Protein AF-A0A4Q2YPB4-F1 (afdb_monomer_lite)

Secondary structure (DSSP, 8-state):
-------SSTTSPPPP-TT-EEEETTTTEEEEEEEEE-SHHHHHHTT-SS-EEEEESB-TTT-STTT-TT-BTBTTSTTEEEEEGGGTTTTT-EEPPHHHHHHHHHHHHHHHHHS-GGGTTS-EEEEEEE-TTSS-EEEEEEEE-TTS-EEEEEEEEE---TT--

Sequence (165 aa):
MKYPVKYSRNPDPREIREGDLVWWNEGTCAGFVLEVMEDRESYEAWGLDEPSVALTNLHPLEANELKHPQRIGSVTTGATVVYPERSLEDDAVEPLSADERLELETAMATGRNRVAAENRDLPICVSMARNNTGNGWDWILHFVNADCVTLDSAVVPAKGPDVLD

Radius of gyration: 16.16 Å; chains: 1; bounding box: 47×26×46 Å

Foldseek 3Di:
DDDDQDDDDPPDGDGADFQFWKAWQLNFWIWHWHDFAQDPVRQVVVVHDATKTKTFLWHSVAQDPPHDPQNQVDPPAPGIDIGHRVCCHVGSIDGDDPVRVVQVVVLLVVWLVVDDVVQSPAIWGWTKDQDPVDRWIWIKIFRADPNRHGPDIDIHTDRGDPSND

pLDDT: mean 75.77, std 17.83, range [31.34, 96.06]

Structure (mmCIF, N/CA/C/O backbone):
data_AF-A0A4Q2YPB4-F1
#
_entry.id   AF-A0A4Q2YPB4-F1
#
loop_
_atom_site.group_PDB
_atom_site.id
_atom_site.type_symbol
_atom_site.label_atom_id
_atom_site.label_alt_id
_atom_site.label_comp_id
_atom_site.label_asym_id
_atom_site.label_entity_id
_atom_site.label_seq_id
_atom_site.pdbx_PDB_ins_code
_atom_site.Cartn_x
_atom_site.Cartn_y
_atom_site.Cartn_z
_atom_site.occupancy
_atom_site.B_iso_or_equiv
_atom_site.auth_seq_id
_atom_site.auth_comp_id
_atom_site.auth_asym_id
_atom_site.auth_atom_id
_atom_site.pdbx_PDB_model_num
ATOM 1 N N . MET A 1 1 ? -20.416 6.910 22.973 1.00 31.95 1 MET A N 1
ATOM 2 C CA . MET A 1 1 ? -18.996 6.825 23.371 1.00 31.95 1 MET A CA 1
ATOM 3 C C . MET A 1 1 ? -18.219 7.340 22.168 1.00 31.95 1 MET A C 1
ATOM 5 O O . MET A 1 1 ? -18.559 6.910 21.079 1.00 31.95 1 MET A O 1
ATOM 9 N N . LYS A 1 2 ? -17.342 8.344 22.304 1.00 31.34 2 LYS A N 1
ATOM 10 C CA . LYS A 1 2 ? -16.487 8.784 21.186 1.00 31.34 2 LYS A CA 1
ATOM 11 C C . LYS A 1 2 ? -15.262 7.875 21.197 1.00 31.34 2 LYS A C 1
ATOM 13 O O . LYS A 1 2 ? -14.584 7.840 22.223 1.00 31.34 2 LYS A O 1
ATOM 18 N N . TYR A 1 3 ? -15.083 7.088 20.144 1.00 35.78 3 TYR A N 1
ATOM 19 C CA . TYR A 1 3 ? -13.979 6.142 20.024 1.00 35.78 3 TYR A CA 1
ATOM 20 C C . TYR A 1 3 ? -12.655 6.896 19.810 1.00 35.78 3 TYR A C 1
ATOM 22 O O . TYR A 1 3 ? -12.685 8.060 19.395 1.00 35.78 3 TYR A O 1
ATOM 30 N N . PRO A 1 4 ? -11.510 6.338 20.240 1.00 43.69 4 PRO A N 1
ATOM 31 C CA . PRO A 1 4 ? -10.271 7.090 20.306 1.00 43.69 4 PRO A CA 1
ATOM 32 C C . PRO A 1 4 ? -9.562 7.081 18.953 1.00 43.69 4 PRO A C 1
ATOM 34 O O . PRO A 1 4 ? -9.399 6.045 18.331 1.00 43.69 4 PRO A O 1
ATOM 37 N N . VAL A 1 5 ? -9.055 8.250 18.583 1.00 50.00 5 VAL A N 1
ATOM 38 C CA . VAL A 1 5 ? -7.960 8.459 17.632 1.00 50.00 5 VAL A CA 1
ATOM 39 C C . VAL A 1 5 ? -6.787 7.534 18.013 1.00 50.00 5 VAL A C 1
ATOM 41 O O . VAL A 1 5 ? -6.217 7.746 19.085 1.00 50.00 5 VAL A O 1
ATOM 44 N N . LYS A 1 6 ? -6.423 6.515 17.214 1.00 52.97 6 LYS A N 1
ATOM 45 C CA . LYS A 1 6 ? -5.289 5.605 17.522 1.00 52.97 6 LYS A CA 1
ATOM 46 C C . LYS A 1 6 ? -4.382 5.407 16.296 1.00 52.97 6 LYS A C 1
ATOM 48 O O . LYS A 1 6 ? -4.858 4.936 15.273 1.00 52.97 6 LYS A O 1
ATOM 53 N N . TYR A 1 7 ? -3.199 6.033 16.243 1.00 56.44 7 TYR A N 1
ATOM 54 C CA . TYR A 1 7 ? -1.889 5.803 16.906 1.00 56.44 7 TYR A CA 1
ATOM 55 C C . TYR A 1 7 ? -0.881 5.164 15.929 1.00 56.44 7 TYR A C 1
ATOM 57 O O . TYR A 1 7 ? -0.740 3.950 15.887 1.00 56.44 7 TYR A O 1
ATOM 65 N N . SER A 1 8 ? -0.107 5.997 15.224 1.00 45.84 8 SER A N 1
ATOM 66 C CA . SER A 1 8 ? 1.319 5.716 14.982 1.00 45.84 8 SER A CA 1
ATOM 67 C C . SER A 1 8 ? 2.132 6.192 16.201 1.00 45.84 8 SER A C 1
ATOM 69 O O . SER A 1 8 ? 1.652 7.029 16.971 1.00 45.84 8 SER A O 1
ATOM 71 N N . ARG A 1 9 ? 3.332 5.644 16.418 1.00 50.16 9 ARG A N 1
ATOM 72 C CA . ARG A 1 9 ? 4.143 5.770 17.650 1.00 50.16 9 ARG A CA 1
ATOM 73 C C . ARG A 1 9 ? 4.180 7.170 18.310 1.00 50.16 9 ARG A C 1
ATOM 75 O O . ARG A 1 9 ? 4.317 8.209 17.670 1.00 50.16 9 ARG A O 1
ATOM 82 N N . ASN A 1 10 ? 4.166 7.151 19.646 1.00 43.47 10 ASN A N 1
ATOM 83 C CA . ASN A 1 10 ? 4.525 8.250 20.556 1.00 43.47 10 ASN A CA 1
ATOM 84 C C . ASN A 1 10 ? 5.927 8.792 20.163 1.00 43.47 10 ASN A C 1
ATOM 86 O O . ASN A 1 10 ? 6.847 7.976 20.073 1.00 43.47 10 ASN A O 1
ATOM 90 N N . PRO A 1 11 ? 6.146 10.104 19.929 1.00 50.41 11 PRO A N 1
ATOM 91 C CA . PRO A 1 11 ? 5.421 11.238 20.509 1.00 50.41 11 PRO A CA 1
ATOM 92 C C . PRO A 1 11 ? 4.344 11.906 19.639 1.00 50.41 11 PRO A C 1
ATOM 94 O O . PRO A 1 11 ? 3.601 12.726 20.174 1.00 50.41 11 PRO A O 1
ATOM 97 N N . ASP A 1 12 ? 4.231 11.567 18.353 1.00 59.25 12 ASP A N 1
ATOM 98 C CA . ASP A 1 12 ? 3.351 12.273 17.410 1.00 59.25 12 ASP A CA 1
ATOM 99 C C . ASP A 1 12 ? 2.243 11.345 16.891 1.00 59.25 12 ASP A C 1
ATOM 101 O O . ASP A 1 12 ? 2.351 10.799 15.789 1.00 59.25 12 ASP A O 1
ATOM 105 N N . PRO A 1 13 ? 1.162 11.147 17.670 1.00 60.25 13 PRO A N 1
ATOM 106 C CA . PRO A 1 13 ? 0.075 10.267 17.273 1.00 60.25 13 PRO A CA 1
ATOM 107 C C . PRO A 1 13 ? -0.578 10.770 15.982 1.00 60.25 13 PRO A C 1
ATOM 109 O O . PRO A 1 13 ? -1.149 11.864 15.947 1.00 60.25 13 PRO A O 1
ATOM 112 N N . ARG A 1 14 ? -0.520 9.951 14.927 1.00 66.56 14 ARG A N 1
ATOM 113 C CA . ARG A 1 14 ? -1.282 10.169 13.693 1.00 66.56 14 ARG A CA 1
ATOM 114 C C . ARG A 1 14 ? -2.549 9.322 13.703 1.00 66.56 14 ARG A C 1
ATOM 116 O O . ARG A 1 14 ? -2.535 8.154 14.089 1.00 66.56 14 ARG A O 1
ATOM 123 N N . GLU A 1 15 ? -3.648 9.956 13.318 1.00 77.06 15 GLU A N 1
ATOM 124 C CA . GLU A 1 15 ? -4.939 9.306 13.118 1.00 77.06 15 GLU A CA 1
ATOM 125 C C . GLU A 1 15 ? -4.913 8.557 11.788 1.00 77.06 15 GLU A C 1
ATOM 127 O O . GLU A 1 15 ? -4.562 9.156 10.775 1.00 77.06 15 GLU A O 1
ATOM 132 N N . I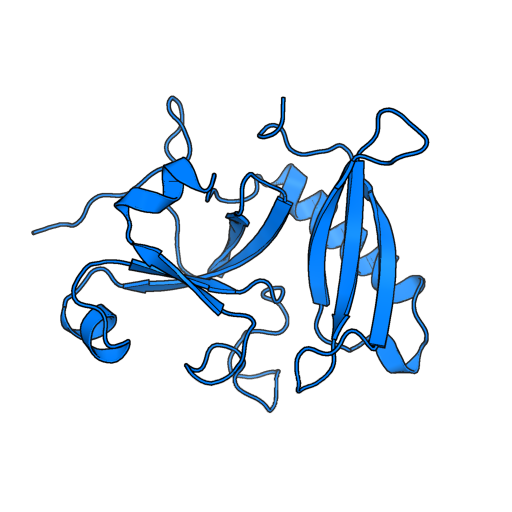LE A 1 16 ? -5.285 7.279 11.809 1.00 81.50 16 ILE A N 1
ATOM 133 C CA . ILE A 1 16 ? -5.502 6.481 10.603 1.00 81.50 16 ILE A CA 1
ATOM 134 C C . ILE A 1 16 ? -6.926 6.753 10.117 1.00 81.50 16 ILE A C 1
ATOM 136 O O . ILE A 1 16 ? -7.886 6.591 10.871 1.00 81.50 16 ILE A O 1
ATOM 140 N N . ARG A 1 17 ? -7.064 7.176 8.863 1.00 82.94 17 ARG A N 1
ATOM 141 C CA . ARG A 1 17 ? -8.343 7.486 8.219 1.00 82.94 17 ARG A CA 1
ATOM 142 C C . ARG A 1 17 ? -8.496 6.703 6.928 1.00 82.94 17 ARG A C 1
ATOM 144 O O . ARG A 1 17 ? -7.516 6.347 6.281 1.00 82.94 17 ARG A O 1
ATOM 151 N N . GLU A 1 18 ? -9.740 6.485 6.521 1.00 83.88 18 GLU A N 1
ATOM 152 C CA . GLU A 1 18 ? -10.046 5.917 5.208 1.00 83.88 18 GLU A CA 1
ATOM 153 C C . GLU A 1 18 ? -9.345 6.697 4.090 1.00 83.88 18 GLU A C 1
ATOM 155 O O . GLU A 1 18 ? -9.372 7.930 4.045 1.00 83.88 18 GLU A O 1
ATOM 160 N N . GLY A 1 19 ? -8.706 5.962 3.183 1.00 77.12 19 GLY A N 1
ATOM 161 C CA . GLY A 1 19 ? -7.916 6.511 2.086 1.00 77.12 19 GLY A CA 1
ATOM 162 C C . GLY A 1 19 ? -6.470 6.873 2.435 1.00 77.12 19 GLY A C 1
ATOM 163 O O . GLY A 1 19 ? -5.713 7.182 1.510 1.00 77.12 19 GLY A O 1
ATOM 164 N N . ASP A 1 20 ? -6.055 6.818 3.705 1.00 82.94 20 ASP A N 1
ATOM 165 C CA . ASP A 1 20 ? -4.653 7.039 4.068 1.00 82.94 20 ASP A CA 1
ATOM 166 C C . ASP A 1 20 ? -3.766 5.942 3.483 1.00 82.94 20 ASP A C 1
ATOM 168 O O . ASP A 1 20 ? -4.081 4.757 3.580 1.00 82.94 20 ASP A O 1
ATOM 172 N N . LEU A 1 21 ? -2.629 6.340 2.909 1.00 85.56 21 LEU A N 1
ATOM 173 C CA . LEU A 1 21 ? -1.544 5.418 2.582 1.00 85.56 21 LEU A CA 1
ATOM 174 C C . LEU A 1 21 ? -0.843 5.013 3.871 1.00 85.56 21 LEU A C 1
ATOM 176 O O . LEU A 1 21 ? -0.443 5.891 4.636 1.00 85.56 21 LEU A O 1
ATOM 180 N N . VAL A 1 22 ? -0.655 3.716 4.085 1.00 85.62 22 VAL A N 1
ATOM 181 C CA . VAL A 1 22 ? -0.068 3.190 5.319 1.00 85.62 22 VAL A CA 1
ATOM 182 C C . VAL A 1 22 ? 1.042 2.184 5.051 1.00 85.62 22 VAL A C 1
ATOM 184 O O . VAL A 1 22 ? 0.987 1.416 4.086 1.00 85.62 22 VAL A O 1
ATOM 187 N N . TRP A 1 23 ? 2.026 2.176 5.940 1.00 85.94 23 TRP A N 1
ATOM 188 C CA . TRP A 1 23 ? 2.895 1.041 6.183 1.00 85.94 23 TRP A CA 1
ATOM 189 C C . TRP A 1 23 ? 2.124 -0.021 6.957 1.00 85.94 23 TRP A C 1
ATOM 191 O O . TRP A 1 23 ? 1.250 0.318 7.751 1.00 85.94 23 TRP A O 1
ATOM 201 N N . TRP A 1 24 ? 2.443 -1.295 6.744 1.00 81.00 24 TRP A N 1
ATOM 202 C CA . TRP A 1 24 ? 2.063 -2.389 7.640 1.00 81.00 24 TRP A CA 1
ATOM 203 C C . TRP A 1 24 ? 3.016 -3.581 7.480 1.00 81.00 24 TRP A C 1
ATOM 205 O O . TRP A 1 24 ? 3.819 -3.620 6.539 1.00 81.00 24 TRP A O 1
ATOM 215 N N . ASN A 1 25 ? 2.888 -4.595 8.347 1.00 79.19 25 ASN A N 1
ATOM 216 C CA . ASN A 1 25 ? 3.761 -5.777 8.378 1.00 79.19 25 ASN A CA 1
ATOM 217 C C . ASN A 1 25 ? 5.212 -5.335 8.590 1.00 79.19 25 ASN A C 1
ATOM 219 O O . ASN A 1 25 ? 6.081 -5.529 7.735 1.00 79.19 25 ASN A O 1
ATOM 223 N N . GLU A 1 26 ? 5.420 -4.650 9.715 1.00 76.62 26 GLU A N 1
ATOM 224 C CA . GLU A 1 26 ? 6.724 -4.156 10.154 1.00 76.62 26 GLU A CA 1
ATOM 225 C C . GLU A 1 26 ? 7.362 -3.212 9.117 1.00 76.62 26 GLU A C 1
ATOM 227 O O . GLU A 1 26 ? 8.547 -3.302 8.833 1.00 76.62 26 GLU A O 1
ATOM 232 N N . GLY A 1 27 ? 6.579 -2.346 8.462 1.00 71.00 27 GLY A N 1
ATOM 233 C CA . GLY A 1 27 ? 7.105 -1.418 7.445 1.00 71.00 27 GLY A CA 1
ATOM 234 C C . GLY A 1 27 ? 7.532 -2.070 6.121 1.00 71.00 27 GLY A C 1
ATOM 235 O O . GLY A 1 27 ? 8.176 -1.429 5.291 1.00 71.00 27 GLY A O 1
ATOM 236 N N . THR A 1 28 ? 7.181 -3.340 5.897 1.00 82.00 28 THR A N 1
ATOM 237 C CA . THR A 1 28 ? 7.543 -4.075 4.672 1.00 82.00 28 THR A CA 1
ATOM 238 C C . THR A 1 28 ? 6.540 -3.850 3.544 1.00 82.00 28 THR A C 1
ATOM 240 O O . THR A 1 28 ? 6.902 -3.951 2.374 1.00 82.00 28 THR A O 1
ATOM 243 N N . CYS A 1 29 ? 5.275 -3.568 3.855 1.00 86.19 29 CYS A N 1
ATOM 244 C CA . CYS A 1 29 ? 4.210 -3.408 2.865 1.00 86.19 29 CYS A CA 1
ATOM 245 C C . CYS A 1 29 ? 3.659 -1.986 2.897 1.00 86.19 29 CYS A C 1
ATOM 247 O O . CYS A 1 29 ? 3.423 -1.453 3.978 1.00 86.19 29 CYS A O 1
ATOM 249 N N . ALA A 1 30 ? 3.406 -1.409 1.721 1.00 86.50 30 ALA A N 1
ATOM 250 C CA . ALA A 1 30 ? 2.719 -0.128 1.594 1.00 86.50 30 ALA A CA 1
ATOM 251 C C . ALA A 1 30 ? 1.364 -0.339 0.918 1.00 86.50 30 ALA A C 1
ATOM 253 O O . ALA A 1 30 ? 1.281 -0.866 -0.191 1.00 86.50 30 ALA A O 1
ATOM 254 N N . GLY A 1 31 ? 0.304 0.092 1.587 1.00 84.62 31 GLY A N 1
ATOM 255 C CA . GLY A 1 31 ? -1.070 -0.049 1.127 1.00 84.62 31 GLY A CA 1
ATOM 256 C C . GLY A 1 31 ? -1.884 1.194 1.438 1.00 84.62 31 GLY A C 1
ATOM 257 O O . GLY A 1 31 ? -1.331 2.276 1.633 1.00 84.62 31 GLY A O 1
ATOM 258 N N . PHE A 1 32 ? -3.202 1.050 1.513 1.00 82.81 32 PHE A N 1
ATOM 259 C CA . PHE A 1 32 ? -4.058 2.096 2.061 1.00 82.81 32 PHE A CA 1
ATOM 260 C C . PHE A 1 32 ? -5.188 1.535 2.921 1.00 82.81 32 PHE A C 1
ATOM 262 O O . PHE A 1 32 ? -5.522 0.348 2.861 1.00 82.81 32 PHE A O 1
ATOM 269 N N . VAL A 1 33 ? -5.774 2.421 3.717 1.00 83.31 33 VAL A N 1
ATOM 270 C CA . VAL A 1 33 ? -6.908 2.138 4.595 1.00 83.31 33 VAL A CA 1
ATOM 271 C C . VAL A 1 33 ? -8.190 2.097 3.776 1.00 83.31 33 VAL A C 1
ATOM 273 O O . VAL A 1 33 ? -8.641 3.124 3.266 1.00 83.31 33 VAL A O 1
ATOM 276 N N . LEU A 1 34 ? -8.782 0.914 3.658 1.00 81.38 34 LEU A N 1
ATOM 277 C CA . LEU A 1 34 ? -10.045 0.728 2.958 1.00 81.38 34 LEU A CA 1
ATOM 278 C C . LEU A 1 34 ? -11.221 1.230 3.797 1.00 81.38 34 LEU A C 1
ATOM 280 O O . LEU A 1 34 ? -12.041 1.987 3.293 1.00 81.38 34 LEU A O 1
ATOM 284 N N . GLU A 1 35 ? -11.285 0.803 5.058 1.00 84.00 35 GLU A N 1
ATOM 285 C CA . GLU A 1 35 ? -12.404 1.096 5.954 1.00 84.00 35 GLU A CA 1
ATOM 286 C C . GLU A 1 35 ? -11.931 1.114 7.409 1.00 84.00 35 GLU A C 1
ATOM 288 O O . GLU A 1 35 ? -11.144 0.254 7.830 1.00 84.00 35 GLU A O 1
ATOM 293 N N . VAL A 1 36 ? -12.429 2.081 8.182 1.00 86.81 36 VAL A N 1
ATOM 294 C CA . VAL A 1 36 ? -12.232 2.143 9.636 1.00 86.81 36 VAL A CA 1
ATOM 295 C C . VAL A 1 36 ? -13.555 1.787 10.314 1.00 86.81 36 VAL A C 1
ATOM 297 O O . VAL A 1 36 ? -14.487 2.586 10.360 1.00 86.81 36 VAL A O 1
ATOM 300 N N . MET A 1 37 ? -13.646 0.573 10.856 1.00 86.88 37 MET A N 1
ATOM 301 C CA . MET A 1 37 ? -14.879 0.032 11.430 1.00 86.88 37 MET A CA 1
ATOM 302 C C . MET A 1 37 ? -14.952 0.333 12.929 1.00 86.88 37 MET A C 1
ATOM 304 O O . MET A 1 37 ? -14.569 -0.490 13.761 1.00 86.88 37 MET A O 1
ATOM 308 N N . GLU A 1 38 ? -15.431 1.521 13.294 1.00 85.94 38 GLU A N 1
ATOM 309 C CA . GLU A 1 38 ? -15.535 1.923 14.706 1.00 85.94 38 GLU A CA 1
ATOM 310 C C . GLU A 1 38 ? -16.821 1.436 15.381 1.00 85.94 38 GLU A C 1
ATOM 312 O O . GLU A 1 38 ? -16.830 1.077 16.564 1.00 85.94 38 GLU A O 1
ATOM 317 N N . ASP A 1 39 ? -17.931 1.468 14.645 1.00 88.56 39 ASP A N 1
ATOM 318 C CA . ASP A 1 39 ? -19.238 1.117 15.171 1.00 88.56 39 ASP A CA 1
ATOM 319 C C . ASP A 1 39 ? -19.610 -0.341 14.888 1.00 88.56 39 ASP A C 1
ATOM 321 O O . ASP A 1 39 ? -19.053 -1.024 14.027 1.00 88.56 39 ASP A O 1
ATOM 325 N N . ARG A 1 40 ? -20.575 -0.813 15.680 1.00 89.88 40 ARG A N 1
ATOM 326 C CA . ARG A 1 40 ? -21.033 -2.198 15.662 1.00 89.88 40 ARG A CA 1
ATOM 327 C C . ARG A 1 40 ? -21.605 -2.625 14.323 1.00 89.88 40 ARG A C 1
ATOM 329 O O . ARG A 1 40 ? -21.403 -3.769 13.941 1.00 89.88 40 ARG A O 1
ATOM 336 N N . GLU A 1 41 ? -22.328 -1.740 13.650 1.00 90.50 41 GLU A N 1
ATOM 337 C CA . GLU A 1 41 ? -22.939 -2.073 12.370 1.00 90.50 41 GLU A CA 1
ATOM 338 C C . GLU A 1 41 ? -21.850 -2.351 11.329 1.00 90.50 41 GLU A C 1
ATOM 340 O O . GLU A 1 41 ? -21.919 -3.371 10.643 1.00 90.50 41 GLU A O 1
ATOM 345 N N . SER A 1 42 ? -20.801 -1.524 11.297 1.00 82.94 42 SER A N 1
ATOM 346 C CA . SER A 1 42 ? -19.674 -1.678 10.372 1.00 82.94 42 SER A CA 1
ATOM 347 C C . SER A 1 42 ? -18.866 -2.954 10.621 1.00 82.94 42 SER A C 1
ATOM 349 O O . SER A 1 42 ? -18.708 -3.762 9.705 1.00 82.94 42 SER A O 1
ATOM 351 N N . TYR A 1 43 ? -18.396 -3.209 11.851 1.00 84.06 43 TYR A N 1
ATOM 352 C CA . TYR A 1 43 ? -17.571 -4.405 12.086 1.00 84.06 43 TYR A CA 1
ATOM 353 C C . TYR A 1 43 ? -18.384 -5.713 12.003 1.00 84.06 43 TYR A C 1
ATOM 355 O O . TYR A 1 43 ? -17.871 -6.718 11.506 1.00 84.06 43 TYR A O 1
ATOM 363 N N . GLU A 1 44 ? -19.669 -5.724 12.395 1.00 85.69 44 GLU A N 1
ATOM 364 C CA . GLU A 1 44 ? -20.520 -6.916 12.239 1.00 85.69 44 GLU A CA 1
ATOM 365 C C . GLU A 1 44 ? -20.851 -7.196 10.761 1.00 85.69 44 GLU A C 1
ATOM 367 O O . GLU A 1 44 ? -20.988 -8.364 10.385 1.00 85.69 44 GLU A O 1
ATOM 372 N N . ALA A 1 45 ? -20.921 -6.173 9.896 1.00 81.50 45 ALA A N 1
ATOM 373 C CA . ALA A 1 45 ? -21.094 -6.355 8.449 1.00 81.50 45 ALA A CA 1
ATOM 374 C C . ALA A 1 45 ? -19.907 -7.090 7.797 1.00 81.50 45 ALA A C 1
ATOM 376 O O . ALA A 1 45 ? -20.093 -7.824 6.822 1.00 81.50 45 ALA A O 1
ATOM 377 N N . TRP A 1 46 ? -18.712 -6.957 8.378 1.00 79.38 46 TRP A N 1
ATOM 378 C CA . TRP A 1 46 ? -17.508 -7.711 8.015 1.00 79.38 46 TRP A CA 1
ATOM 379 C C . TRP A 1 46 ? -17.394 -9.076 8.717 1.00 79.38 46 TRP A C 1
ATOM 381 O O . TRP A 1 46 ? -16.452 -9.827 8.461 1.00 79.38 46 TRP A O 1
ATOM 391 N N . GLY A 1 47 ? -18.355 -9.436 9.575 1.00 84.81 47 GLY A N 1
ATOM 392 C CA . GLY A 1 47 ? -18.340 -10.680 10.350 1.00 84.81 47 GLY A CA 1
ATOM 393 C C . GLY A 1 47 ? -17.375 -10.667 11.539 1.00 84.81 47 GLY A C 1
ATOM 394 O O . GLY A 1 47 ? -16.983 -11.734 12.011 1.00 84.81 47 GLY A O 1
ATOM 395 N N . LEU A 1 48 ? -16.985 -9.481 12.004 1.00 85.75 48 LEU A N 1
ATOM 396 C CA . LEU A 1 48 ? -16.097 -9.267 13.144 1.00 85.75 48 LEU A CA 1
ATOM 397 C C . LEU A 1 48 ? -16.920 -9.015 14.415 1.00 85.75 48 LEU A C 1
ATOM 399 O O . LEU A 1 48 ? -18.112 -8.712 14.356 1.00 85.75 48 LEU A O 1
ATOM 403 N N . ASP A 1 49 ? -16.281 -9.131 15.574 1.00 89.31 49 ASP A N 1
ATOM 404 C CA . ASP A 1 49 ? -16.883 -8.913 16.893 1.00 89.31 49 ASP A CA 1
ATOM 405 C C . ASP A 1 49 ? -16.314 -7.690 17.632 1.00 89.31 49 ASP A C 1
ATOM 407 O O . ASP A 1 49 ? -16.725 -7.395 18.759 1.00 89.31 49 ASP A O 1
ATOM 411 N N . GLU A 1 50 ? -15.399 -6.953 16.998 1.00 87.25 50 GLU A N 1
ATOM 412 C CA . GLU A 1 50 ? -14.737 -5.788 17.575 1.00 87.25 50 GLU A CA 1
ATOM 413 C C . GLU A 1 50 ? -14.293 -4.746 16.530 1.00 87.25 50 GLU A C 1
ATOM 415 O O . GLU A 1 50 ? -14.107 -5.087 15.355 1.00 87.25 50 GLU A O 1
ATOM 420 N N . PRO A 1 51 ? -14.067 -3.481 16.951 1.00 88.06 51 PRO A N 1
ATOM 421 C CA . PRO A 1 51 ? -13.542 -2.440 16.078 1.00 88.06 51 PRO A CA 1
ATOM 422 C C . PRO A 1 51 ? -12.222 -2.829 15.419 1.00 88.06 51 PRO A C 1
ATOM 424 O O . PRO A 1 51 ? -11.293 -3.320 16.068 1.00 88.06 51 PRO A O 1
ATOM 427 N N . SER A 1 52 ? -12.151 -2.593 14.117 1.00 87.06 52 SER A N 1
ATOM 428 C CA . SER A 1 52 ? -11.065 -3.077 13.271 1.00 87.06 52 SER A CA 1
ATOM 429 C C . SER A 1 52 ? -10.792 -2.111 12.125 1.00 87.06 52 SER A C 1
ATOM 431 O O . SER A 1 52 ? -11.625 -1.272 11.783 1.00 87.06 52 SER A O 1
ATOM 433 N N . VAL A 1 53 ? -9.629 -2.252 11.499 1.00 86.19 53 VAL A N 1
ATOM 434 C CA . VAL A 1 53 ? -9.252 -1.496 10.306 1.00 86.19 53 VAL A CA 1
ATOM 435 C C . VAL A 1 53 ? -8.994 -2.472 9.168 1.00 86.19 53 VAL A C 1
ATOM 437 O O . VAL A 1 53 ? -8.203 -3.408 9.309 1.00 86.19 53 VAL A O 1
ATOM 440 N N . ALA A 1 54 ? -9.673 -2.258 8.043 1.00 85.19 54 ALA A N 1
ATOM 441 C CA . ALA A 1 54 ? -9.414 -2.980 6.808 1.00 85.19 54 ALA A CA 1
ATOM 442 C C . ALA A 1 54 ? -8.376 -2.213 5.991 1.00 85.19 54 ALA A C 1
ATOM 444 O O . ALA A 1 54 ? -8.543 -1.031 5.690 1.00 85.19 54 ALA A O 1
ATOM 445 N N . LEU A 1 55 ? -7.309 -2.899 5.602 1.00 82.94 55 LEU A N 1
ATOM 446 C CA . LEU A 1 55 ? -6.219 -2.337 4.826 1.00 82.94 55 LEU A CA 1
ATOM 447 C C . LEU A 1 55 ? -6.048 -3.151 3.541 1.00 82.94 55 LEU A C 1
ATOM 449 O O . LEU A 1 55 ? -6.174 -4.375 3.569 1.00 82.94 55 LEU A O 1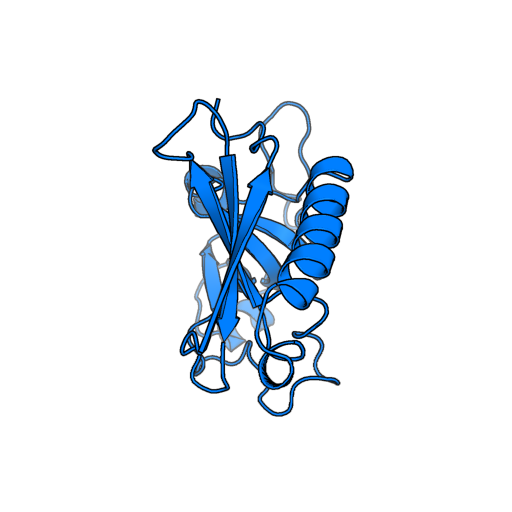
ATOM 453 N N . THR A 1 56 ? -5.727 -2.518 2.412 1.00 79.50 56 THR A N 1
ATOM 454 C CA . THR A 1 56 ? -5.379 -3.242 1.174 1.00 79.50 56 THR A CA 1
ATOM 455 C C . THR A 1 56 ? -4.004 -2.858 0.625 1.00 79.50 56 THR A C 1
ATOM 457 O O . THR A 1 56 ? -3.611 -1.697 0.643 1.00 79.50 56 THR A O 1
ATOM 460 N N . ASN A 1 57 ? -3.253 -3.871 0.176 1.00 74.00 57 ASN A N 1
ATOM 461 C CA . ASN A 1 57 ? -1.908 -3.706 -0.390 1.00 74.00 57 ASN A CA 1
ATOM 462 C C . ASN A 1 57 ? -1.987 -3.230 -1.856 1.00 74.00 57 ASN A C 1
ATOM 464 O O . ASN A 1 57 ? -0.982 -3.013 -2.518 1.00 74.00 57 ASN A O 1
ATOM 468 N N . LEU A 1 58 ? -3.193 -3.059 -2.404 1.00 72.56 58 LEU A N 1
ATOM 469 C CA . LEU A 1 58 ? -3.367 -2.440 -3.712 1.00 72.56 58 LEU A CA 1
ATOM 470 C C . LEU A 1 58 ? -3.357 -0.924 -3.579 1.00 72.56 58 LEU A C 1
ATOM 472 O O . LEU A 1 58 ? -4.071 -0.374 -2.757 1.00 72.56 58 LEU A O 1
ATOM 476 N N . HIS A 1 59 ? -2.582 -0.231 -4.408 1.00 66.56 59 HIS A N 1
ATOM 477 C CA . HIS A 1 59 ? -2.435 1.221 -4.286 1.00 66.56 59 HIS A CA 1
ATOM 478 C C . HIS A 1 59 ? -3.759 2.002 -4.546 1.00 66.56 59 HIS A C 1
ATOM 480 O O . HIS A 1 59 ? -4.490 1.680 -5.490 1.00 66.56 59 HIS A O 1
ATOM 486 N N . PRO A 1 60 ? -4.053 3.098 -3.805 1.00 51.97 60 PRO A N 1
ATOM 487 C CA . PRO A 1 60 ? -5.346 3.814 -3.784 1.00 51.97 60 PRO A CA 1
ATOM 488 C C . PRO A 1 60 ? -5.827 4.441 -5.103 1.00 51.97 60 PRO A C 1
ATOM 490 O O . PRO A 1 60 ? -6.984 4.844 -5.210 1.00 51.97 60 PRO A O 1
ATOM 493 N N . LEU A 1 61 ? -4.985 4.516 -6.138 1.00 49.56 61 LEU A N 1
ATOM 494 C CA . LEU A 1 61 ? -5.429 4.940 -7.477 1.00 49.56 61 LEU A CA 1
ATOM 495 C C . LEU A 1 61 ? -6.241 3.853 -8.208 1.00 49.56 61 LEU A C 1
ATOM 497 O O . LEU A 1 61 ? -6.928 4.173 -9.178 1.00 49.56 61 LEU A O 1
ATOM 501 N N . GLU A 1 62 ? -6.191 2.611 -7.719 1.00 52.09 62 GLU A N 1
ATOM 502 C CA . GLU A 1 62 ? -6.829 1.429 -8.312 1.00 52.09 62 GLU A CA 1
ATOM 503 C C . GLU A 1 62 ? -8.017 0.924 -7.480 1.00 52.09 62 GLU A C 1
ATOM 505 O O . GLU A 1 62 ? -8.944 0.324 -8.012 1.00 52.09 62 GLU A O 1
ATOM 510 N N . ALA A 1 63 ? -8.040 1.204 -6.178 1.00 47.41 63 ALA A N 1
ATOM 511 C CA . ALA A 1 63 ? -9.031 0.648 -5.258 1.00 47.41 63 ALA A CA 1
ATOM 512 C C . ALA A 1 63 ? -10.226 1.570 -4.965 1.00 47.41 63 ALA A C 1
ATOM 514 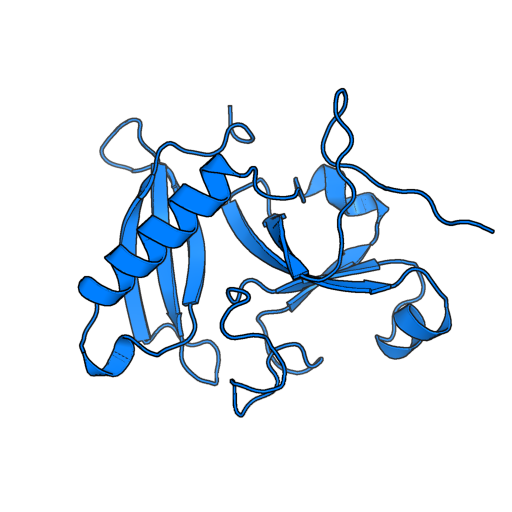O O . ALA A 1 63 ? -11.002 1.340 -4.042 1.00 47.41 63 ALA A O 1
ATOM 515 N N . ASN A 1 64 ? -10.402 2.607 -5.780 1.00 41.75 64 ASN A N 1
ATOM 516 C CA . ASN A 1 64 ? -11.618 3.402 -5.766 1.00 41.75 64 ASN A CA 1
ATOM 517 C C . ASN A 1 64 ? -12.690 2.671 -6.593 1.00 41.75 64 ASN A C 1
ATOM 519 O O . ASN A 1 64 ? -12.421 2.275 -7.732 1.00 41.75 64 ASN A O 1
ATOM 523 N N . GLU A 1 65 ? -13.901 2.526 -6.048 1.00 42.88 65 GLU A N 1
ATOM 524 C CA . GLU A 1 65 ? -15.035 1.723 -6.560 1.00 42.88 65 GLU A CA 1
ATOM 525 C C . GLU A 1 65 ? -15.418 1.957 -8.042 1.00 42.88 65 GLU A C 1
ATOM 527 O O . GLU A 1 65 ? -16.219 1.217 -8.614 1.00 42.88 65 GLU A O 1
ATOM 532 N N . LEU A 1 66 ? -14.853 2.984 -8.681 1.00 39.00 66 LEU A N 1
ATOM 533 C CA . LEU A 1 66 ? -15.195 3.465 -10.016 1.00 39.00 66 LEU A CA 1
ATOM 534 C C . LEU A 1 66 ? -14.169 3.134 -11.116 1.00 39.00 66 LEU A C 1
ATOM 536 O O . LEU A 1 66 ? -14.451 3.434 -12.277 1.00 39.00 66 LEU A O 1
ATOM 540 N N . LYS A 1 67 ? -12.996 2.556 -10.810 1.00 36.91 67 LYS A N 1
ATOM 541 C CA . LYS A 1 67 ? -11.953 2.296 -11.833 1.00 36.91 67 LYS A CA 1
ATOM 542 C C . LYS A 1 67 ? -11.540 0.840 -12.016 1.00 36.91 67 LYS A C 1
ATOM 544 O O . LYS A 1 67 ? -11.081 0.503 -13.105 1.00 36.91 67 LYS A O 1
ATOM 549 N N . HIS A 1 68 ? -11.764 -0.026 -11.032 1.00 38.28 68 HIS A N 1
ATOM 550 C CA . HIS A 1 68 ? -11.414 -1.437 -11.156 1.00 38.28 68 HIS A CA 1
ATOM 551 C C . HIS A 1 68 ? -12.669 -2.311 -11.327 1.00 38.28 68 HIS A C 1
ATOM 553 O O . HIS A 1 68 ? -13.542 -2.291 -10.457 1.00 38.28 68 HIS A O 1
ATOM 559 N N . PRO A 1 69 ? -12.789 -3.116 -12.402 1.00 39.75 69 PRO A N 1
ATOM 560 C CA . PRO A 1 69 ? -13.992 -3.909 -12.691 1.00 39.75 69 PRO A CA 1
ATOM 561 C C . PRO A 1 69 ? -14.323 -4.986 -11.640 1.00 39.75 69 PRO A C 1
ATOM 563 O O . PRO A 1 69 ? -15.368 -5.624 -11.739 1.00 39.75 69 PRO A O 1
ATOM 566 N N . GLN A 1 70 ? -13.452 -5.210 -10.651 1.00 43.69 70 GLN A N 1
ATOM 567 C CA . GLN A 1 70 ? -13.504 -6.374 -9.759 1.00 43.69 70 GLN A CA 1
ATOM 568 C C . GLN A 1 70 ? -13.789 -6.070 -8.291 1.00 43.69 70 GLN A C 1
ATOM 570 O O . GLN A 1 70 ? -13.874 -7.020 -7.523 1.00 43.69 70 GLN A O 1
ATOM 575 N N . ARG A 1 71 ? -13.970 -4.804 -7.881 1.00 43.53 71 ARG A N 1
ATOM 576 C CA . ARG A 1 71 ? -14.230 -4.470 -6.462 1.00 43.53 71 ARG A CA 1
ATOM 577 C C . ARG A 1 71 ? -13.242 -5.175 -5.508 1.00 43.53 71 ARG A C 1
ATOM 579 O O . ARG A 1 71 ? -13.658 -5.854 -4.567 1.00 43.53 71 ARG A O 1
ATOM 586 N N . ILE A 1 72 ? -11.940 -5.084 -5.790 1.00 41.62 72 ILE A N 1
ATOM 587 C CA . ILE A 1 72 ? -10.947 -5.659 -4.876 1.00 41.62 72 ILE A CA 1
ATOM 588 C C . ILE A 1 72 ? -11.003 -4.848 -3.577 1.00 41.62 72 ILE A C 1
ATOM 590 O O . ILE A 1 72 ? -10.954 -3.622 -3.619 1.00 41.62 72 ILE A O 1
ATOM 594 N N . GLY A 1 73 ? -11.216 -5.547 -2.463 1.00 38.50 73 GLY A N 1
ATOM 595 C CA . GLY A 1 73 ? -11.735 -4.985 -1.208 1.00 38.50 73 GLY A CA 1
ATOM 596 C C . GLY A 1 73 ? -12.966 -5.737 -0.686 1.00 38.50 73 GLY A C 1
ATOM 597 O O . GLY A 1 73 ? -13.328 -5.609 0.475 1.00 38.50 73 GLY A O 1
ATOM 598 N N . SER A 1 74 ? -13.583 -6.579 -1.520 1.00 35.19 74 SER A N 1
ATOM 599 C CA . SER A 1 74 ? -14.587 -7.559 -1.100 1.00 35.19 74 SER A CA 1
ATOM 600 C C . SER A 1 74 ? -13.936 -8.771 -0.415 1.00 35.19 74 SER A C 1
ATOM 602 O O . SER A 1 74 ? -12.864 -9.218 -0.826 1.00 35.19 74 SER A O 1
ATOM 604 N N . VAL A 1 75 ? -14.654 -9.345 0.562 1.00 34.91 75 VAL A N 1
ATOM 605 C CA . VAL A 1 75 ? -14.390 -10.563 1.374 1.00 34.91 75 VAL A CA 1
ATOM 606 C C . VAL A 1 75 ? -13.794 -11.770 0.612 1.00 34.91 75 VAL A C 1
ATOM 608 O O . VAL A 1 75 ? -13.330 -12.731 1.216 1.00 34.91 75 VAL A O 1
ATOM 611 N N . THR A 1 76 ? -13.813 -11.746 -0.721 1.00 35.09 76 THR A N 1
ATOM 612 C CA . THR A 1 76 ? -13.428 -12.838 -1.625 1.00 35.09 76 THR A CA 1
ATOM 613 C C . THR A 1 76 ? -12.134 -12.632 -2.424 1.00 35.09 76 THR A C 1
ATOM 615 O O . THR A 1 76 ? -11.765 -13.532 -3.174 1.00 35.09 76 THR A O 1
ATOM 618 N N . THR A 1 77 ? -11.416 -11.510 -2.289 1.00 39.28 77 THR A N 1
ATOM 619 C CA . THR A 1 77 ? -10.177 -11.259 -3.064 1.00 39.28 77 THR A CA 1
ATOM 620 C C . THR A 1 77 ? -8.991 -10.923 -2.157 1.00 39.28 77 THR A C 1
ATOM 622 O O . THR A 1 77 ? -9.055 -9.988 -1.363 1.00 39.28 77 THR A O 1
ATOM 625 N N . GLY A 1 78 ? -7.915 -11.708 -2.273 1.00 45.81 78 GLY A N 1
ATOM 626 C CA . GLY A 1 78 ? -6.832 -11.884 -1.292 1.00 45.81 78 GLY A CA 1
ATOM 627 C C . GLY A 1 78 ? -5.821 -10.748 -1.101 1.00 45.81 78 GLY A C 1
ATOM 628 O O . GLY A 1 78 ? -4.666 -11.036 -0.803 1.00 45.81 78 GLY A O 1
ATOM 629 N N . ALA A 1 79 ? -6.219 -9.485 -1.252 1.00 62.38 79 ALA A N 1
ATOM 630 C CA . ALA A 1 79 ? -5.335 -8.331 -1.047 1.00 62.38 79 ALA A CA 1
ATOM 631 C C . ALA A 1 79 ? -5.759 -7.411 0.112 1.00 62.38 79 ALA A C 1
ATOM 633 O O . ALA A 1 79 ? -5.139 -6.362 0.297 1.00 62.38 79 ALA A O 1
ATOM 634 N N . THR A 1 80 ? -6.796 -7.783 0.871 1.00 76.06 80 THR A N 1
ATOM 635 C CA . THR A 1 80 ? -7.264 -7.044 2.052 1.00 76.06 80 THR A CA 1
ATOM 636 C C . THR A 1 80 ? -6.934 -7.816 3.320 1.00 76.06 80 THR A C 1
ATOM 638 O O . THR A 1 80 ? -7.231 -9.005 3.427 1.00 76.06 80 THR A O 1
ATOM 641 N N . VAL A 1 81 ? -6.332 -7.126 4.279 1.00 79.94 81 VAL A N 1
ATOM 642 C CA . VAL A 1 81 ? -6.062 -7.617 5.630 1.00 79.94 81 VAL A CA 1
ATOM 643 C C . VAL A 1 81 ? -6.880 -6.801 6.616 1.00 79.94 81 VAL A C 1
ATOM 645 O O . VAL A 1 81 ? -7.116 -5.612 6.407 1.00 79.94 81 VAL A O 1
ATOM 648 N N . VAL A 1 82 ? -7.345 -7.450 7.676 1.00 84.25 82 VAL A N 1
ATOM 649 C CA . VAL A 1 82 ? -8.145 -6.808 8.718 1.00 84.25 82 VAL A CA 1
ATOM 650 C C . VAL A 1 82 ? -7.393 -6.938 10.027 1.00 84.25 82 VAL A C 1
ATOM 652 O O . VAL A 1 82 ? -7.065 -8.050 10.441 1.00 84.25 82 VAL A O 1
ATOM 655 N N . TYR A 1 83 ? -7.135 -5.802 10.666 1.00 82.06 83 TYR A N 1
ATOM 656 C CA . TYR A 1 83 ? -6.462 -5.743 11.953 1.00 82.06 83 TYR A CA 1
ATOM 657 C C . TYR A 1 83 ? -7.422 -5.243 13.026 1.00 82.06 83 TYR A C 1
ATOM 659 O O . TYR A 1 83 ? -8.034 -4.186 12.839 1.00 82.06 83 TYR A O 1
ATOM 667 N N . PRO A 1 84 ? -7.541 -5.943 14.167 1.00 84.62 84 PRO A N 1
ATOM 668 C CA . PRO A 1 84 ? -8.165 -5.342 15.330 1.00 84.62 84 PRO A CA 1
ATOM 669 C C . PRO A 1 84 ? -7.303 -4.164 15.788 1.00 84.62 84 PRO A C 1
ATOM 671 O O . PRO A 1 84 ? -6.076 -4.195 15.681 1.00 84.62 84 PRO A O 1
ATOM 674 N N . GLU A 1 85 ? -7.937 -3.141 16.353 1.00 77.38 85 GLU A N 1
ATOM 675 C CA . GLU A 1 85 ? -7.268 -1.893 16.753 1.00 77.38 85 GLU A CA 1
ATOM 676 C C . GLU A 1 85 ? -6.021 -2.124 17.631 1.00 77.38 85 GLU A C 1
ATOM 678 O O . GLU A 1 85 ? -5.015 -1.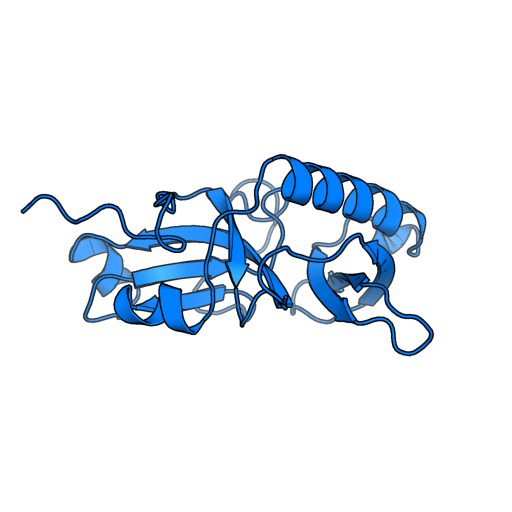430 17.509 1.00 77.38 85 GLU A O 1
ATOM 683 N N . ARG A 1 86 ? -6.063 -3.143 18.497 1.00 79.00 86 ARG A N 1
ATOM 684 C CA . ARG A 1 86 ? -4.954 -3.502 19.396 1.00 79.00 86 ARG A CA 1
ATOM 685 C C . ARG A 1 86 ? -3.689 -4.001 18.689 1.00 79.00 86 ARG A C 1
ATOM 687 O O . ARG A 1 86 ? -2.643 -3.994 19.317 1.00 79.00 86 ARG A O 1
ATOM 694 N N . SER A 1 87 ? -3.790 -4.468 17.445 1.00 82.81 87 SER A N 1
ATOM 695 C CA . SER A 1 87 ? -2.673 -5.072 16.703 1.00 82.81 87 SER A CA 1
ATOM 696 C C . SER A 1 87 ? -1.958 -4.080 15.787 1.00 82.81 87 SER A C 1
ATOM 698 O O . SER A 1 87 ? -0.895 -4.390 15.270 1.00 82.81 87 SER A O 1
ATOM 700 N N . LEU A 1 88 ? -2.506 -2.874 15.607 1.00 80.75 88 LEU A N 1
ATOM 701 C CA . LEU A 1 88 ? -1.943 -1.872 14.700 1.00 80.75 88 LEU A CA 1
ATOM 702 C C . LEU A 1 88 ? -0.515 -1.464 15.092 1.00 80.75 88 LEU A C 1
ATOM 704 O O . LEU A 1 88 ? 0.339 -1.322 14.224 1.00 80.75 88 LEU A O 1
ATOM 708 N N . GLU A 1 89 ? -0.240 -1.316 16.390 1.00 77.25 89 GLU A N 1
ATOM 709 C CA . GLU A 1 89 ? 1.101 -0.971 16.878 1.00 77.25 89 GLU A CA 1
ATOM 710 C C . GLU A 1 89 ? 2.103 -2.116 16.662 1.00 77.25 89 GLU A C 1
ATOM 712 O O . GLU A 1 89 ? 3.219 -1.870 16.200 1.00 77.25 89 GLU A O 1
ATOM 717 N N . ASP A 1 90 ? 1.691 -3.354 16.952 1.00 78.12 90 ASP A N 1
ATOM 718 C CA . ASP A 1 90 ? 2.533 -4.550 16.829 1.00 78.12 90 ASP A CA 1
ATOM 719 C C . ASP A 1 90 ? 2.946 -4.803 15.370 1.00 78.12 90 ASP A C 1
ATOM 721 O O . ASP A 1 90 ? 4.094 -5.148 15.100 1.00 78.12 90 ASP A O 1
ATOM 725 N N . ASP A 1 91 ? 2.036 -4.567 14.423 1.00 77.06 91 ASP A N 1
ATOM 726 C CA . ASP A 1 91 ? 2.279 -4.729 12.986 1.00 77.06 91 ASP A CA 1
ATOM 727 C C . ASP A 1 91 ? 2.919 -3.496 12.321 1.00 77.06 91 ASP A C 1
ATOM 729 O O . ASP A 1 91 ? 3.090 -3.470 11.096 1.00 77.06 91 ASP A O 1
ATOM 733 N N . ALA A 1 92 ? 3.284 -2.480 13.115 1.00 78.44 92 ALA A N 1
ATOM 734 C CA . ALA A 1 92 ? 3.791 -1.188 12.655 1.00 78.44 92 ALA A CA 1
ATOM 735 C C . ALA A 1 92 ? 2.897 -0.559 11.570 1.00 78.44 92 ALA A C 1
ATOM 737 O O . ALA A 1 92 ? 3.379 -0.103 10.530 1.00 78.44 92 ALA A O 1
ATOM 738 N N . VAL A 1 93 ? 1.581 -0.583 11.798 1.00 83.12 93 VAL A N 1
ATOM 739 C CA . VAL A 1 93 ? 0.616 0.075 10.922 1.00 83.12 93 VAL A CA 1
ATOM 740 C C . VAL A 1 93 ? 0.663 1.575 11.170 1.00 83.12 93 VAL A C 1
ATOM 742 O O . VAL A 1 93 ? 0.289 2.047 12.243 1.00 83.12 93 VAL A O 1
ATOM 745 N N . GLU A 1 94 ? 1.093 2.343 10.174 1.00 82.81 94 GLU A N 1
ATOM 746 C CA . GLU A 1 94 ? 1.185 3.797 10.305 1.00 82.81 94 GLU A CA 1
ATOM 747 C C . GLU A 1 94 ? 1.025 4.538 8.976 1.00 82.81 94 GLU A C 1
ATOM 749 O O . GLU A 1 94 ? 1.436 4.024 7.937 1.00 82.81 94 GLU A O 1
ATOM 754 N N . PRO A 1 95 ? 0.458 5.761 8.971 1.00 85.50 95 PRO A N 1
ATOM 755 C CA . PRO A 1 95 ? 0.371 6.559 7.756 1.00 85.50 95 PRO A CA 1
ATOM 756 C C . PRO A 1 95 ? 1.751 6.950 7.227 1.00 85.50 95 PRO A C 1
ATOM 758 O O . PRO A 1 95 ? 2.558 7.518 7.972 1.00 85.50 95 PRO A O 1
ATOM 761 N N . LEU A 1 96 ? 1.969 6.753 5.924 1.00 85.00 96 LEU A N 1
ATOM 762 C CA . LEU A 1 96 ? 3.154 7.261 5.233 1.00 85.00 96 LEU A CA 1
ATOM 763 C C . LEU A 1 96 ? 3.265 8.772 5.463 1.00 85.00 96 LEU A C 1
ATOM 765 O O . LEU A 1 96 ? 2.296 9.529 5.323 1.00 85.00 96 LEU A O 1
ATOM 769 N N . SER A 1 97 ? 4.470 9.235 5.776 1.00 85.00 97 SER A N 1
ATOM 770 C CA . SER A 1 97 ? 4.793 10.657 5.753 1.00 85.00 97 SER A CA 1
ATOM 771 C C . SER A 1 97 ? 4.624 11.242 4.346 1.00 85.00 97 SER A C 1
ATOM 773 O O . SER A 1 97 ? 4.574 10.533 3.339 1.00 85.00 97 SER A O 1
ATOM 775 N N . ALA A 1 98 ? 4.559 12.573 4.255 1.00 85.62 98 ALA A N 1
ATOM 776 C CA . ALA A 1 98 ? 4.475 13.253 2.963 1.00 85.62 98 ALA A CA 1
ATOM 777 C C . ALA A 1 98 ? 5.671 12.924 2.047 1.00 85.62 98 ALA A C 1
ATOM 779 O O . ALA A 1 98 ? 5.494 12.799 0.835 1.00 85.62 98 ALA A O 1
ATOM 780 N N . ASP A 1 99 ? 6.860 12.754 2.630 1.00 87.44 99 ASP A N 1
ATOM 781 C CA . ASP A 1 99 ? 8.083 12.435 1.896 1.00 87.44 99 ASP A CA 1
ATOM 782 C C . ASP A 1 99 ? 8.081 10.981 1.407 1.00 87.44 99 ASP A C 1
ATOM 784 O O . ASP A 1 99 ? 8.354 10.742 0.231 1.00 87.44 99 ASP A O 1
ATOM 788 N N . GLU A 1 100 ? 7.701 10.023 2.261 1.00 87.75 100 GLU A N 1
ATOM 789 C CA . GLU A 1 100 ? 7.563 8.608 1.877 1.00 87.75 100 GLU A CA 1
ATOM 790 C C . GLU A 1 100 ? 6.484 8.420 0.814 1.00 87.75 100 GLU A C 1
ATOM 792 O O . GLU A 1 100 ? 6.675 7.689 -0.155 1.00 87.75 100 GLU A O 1
ATOM 797 N N . ARG A 1 101 ? 5.361 9.131 0.949 1.00 88.00 101 ARG A N 1
ATOM 798 C CA . ARG A 1 101 ? 4.304 9.141 -0.060 1.00 88.00 101 ARG A CA 1
ATOM 799 C C . ARG A 1 101 ? 4.823 9.646 -1.405 1.00 88.00 101 ARG A C 1
ATOM 801 O O . ARG A 1 101 ? 4.570 9.016 -2.429 1.00 88.00 101 ARG A O 1
ATOM 808 N N . LEU A 1 102 ? 5.532 10.775 -1.423 1.00 89.88 102 LEU A N 1
ATOM 809 C CA . LEU A 1 102 ? 6.095 11.329 -2.656 1.00 89.88 102 LEU A CA 1
ATOM 810 C C . LEU A 1 102 ? 7.122 10.374 -3.283 1.00 89.88 102 LEU A C 1
ATOM 812 O O . LEU A 1 102 ? 7.180 10.226 -4.509 1.00 89.88 102 LEU A O 1
ATOM 816 N N . GLU A 1 103 ? 7.933 9.725 -2.450 1.00 91.38 103 GLU A N 1
ATOM 817 C CA . GLU A 1 103 ? 8.890 8.716 -2.886 1.00 91.38 103 GLU A CA 1
ATOM 818 C C . GLU A 1 103 ? 8.186 7.513 -3.521 1.00 91.38 103 GLU A C 1
ATOM 820 O O . GLU A 1 103 ? 8.539 7.132 -4.639 1.00 91.38 103 GLU A O 1
ATOM 825 N N . LEU A 1 104 ? 7.146 6.982 -2.873 1.00 89.69 104 LEU A N 1
ATOM 826 C CA . LEU A 1 104 ? 6.330 5.891 -3.394 1.00 89.69 104 LEU A CA 1
ATOM 827 C C . LEU A 1 104 ? 5.673 6.262 -4.730 1.00 89.69 104 LEU A C 1
ATOM 829 O O . LEU A 1 104 ? 5.795 5.521 -5.706 1.00 89.69 104 LEU A O 1
ATOM 833 N N . GLU A 1 105 ? 5.032 7.429 -4.822 1.00 90.00 105 GLU A N 1
ATOM 834 C CA . GLU A 1 105 ? 4.407 7.906 -6.063 1.00 90.00 105 GLU A CA 1
ATOM 835 C C . GLU A 1 105 ? 5.439 8.008 -7.209 1.00 90.00 105 GLU A C 1
ATOM 837 O O . GLU A 1 105 ? 5.179 7.600 -8.349 1.00 90.00 105 GLU A O 1
ATOM 842 N N . THR A 1 106 ? 6.654 8.471 -6.901 1.00 92.44 106 THR A N 1
ATOM 843 C CA . THR A 1 106 ? 7.775 8.533 -7.854 1.00 92.44 106 THR A CA 1
ATOM 844 C C . THR A 1 106 ? 8.264 7.137 -8.253 1.00 92.44 106 THR A C 1
ATOM 846 O O . THR A 1 106 ? 8.536 6.881 -9.436 1.00 92.44 106 THR A O 1
ATOM 849 N N . ALA A 1 107 ? 8.362 6.217 -7.290 1.00 93.06 107 ALA A N 1
ATOM 850 C CA . ALA A 1 107 ? 8.756 4.837 -7.524 1.00 93.06 107 ALA A CA 1
ATOM 851 C C . ALA A 1 107 ? 7.742 4.129 -8.424 1.00 93.06 107 ALA A C 1
ATOM 853 O O . ALA A 1 107 ? 8.141 3.508 -9.406 1.00 93.06 107 ALA A O 1
ATOM 854 N N . MET A 1 108 ? 6.442 4.305 -8.184 1.00 90.81 108 MET A N 1
ATOM 855 C CA . MET A 1 108 ? 5.378 3.762 -9.028 1.00 90.81 108 MET A CA 1
ATOM 856 C C . MET A 1 108 ? 5.453 4.275 -10.465 1.00 90.81 108 MET A C 1
ATOM 858 O O . MET A 1 108 ? 5.419 3.478 -11.405 1.00 90.81 108 MET A O 1
ATOM 862 N N . ALA A 1 109 ? 5.605 5.590 -10.659 1.00 92.25 109 ALA A N 1
ATOM 863 C CA . ALA A 1 109 ? 5.763 6.171 -11.992 1.00 92.25 109 ALA A CA 1
ATOM 864 C C . ALA A 1 109 ? 7.002 5.606 -12.711 1.00 92.25 109 ALA A C 1
ATOM 866 O O . ALA A 1 109 ? 6.969 5.301 -13.905 1.00 92.25 109 ALA A O 1
ATOM 867 N N . THR A 1 110 ? 8.094 5.408 -11.972 1.00 95.25 110 THR A N 1
ATOM 868 C CA . THR A 1 110 ? 9.317 4.783 -12.484 1.00 95.25 110 THR A CA 1
ATOM 869 C C . THR A 1 110 ? 9.099 3.309 -12.831 1.00 95.25 110 THR A C 1
ATOM 871 O O . THR A 1 110 ? 9.509 2.869 -13.905 1.00 95.25 110 THR A O 1
ATOM 874 N N . GLY A 1 111 ? 8.431 2.552 -11.961 1.00 94.50 111 GLY A N 1
ATOM 875 C CA . GLY A 1 111 ? 8.131 1.136 -12.141 1.00 94.50 111 GLY A CA 1
ATOM 876 C C . GLY A 1 111 ? 7.271 0.873 -13.369 1.00 94.50 111 GLY A C 1
ATOM 877 O O . GLY A 1 111 ? 7.617 0.011 -14.174 1.00 94.50 111 GLY A O 1
ATOM 878 N N . ARG A 1 112 ? 6.233 1.692 -13.596 1.00 92.75 112 ARG A N 1
ATOM 879 C CA . ARG A 1 112 ? 5.396 1.616 -14.808 1.00 92.75 112 ARG A CA 1
ATOM 880 C C . ARG A 1 112 ? 6.216 1.772 -16.094 1.00 92.75 112 ARG A C 1
ATOM 882 O O . ARG A 1 112 ? 5.905 1.158 -17.106 1.00 92.75 112 ARG A O 1
ATOM 889 N N . ASN A 1 113 ? 7.304 2.539 -16.073 1.00 95.31 113 ASN A N 1
ATOM 890 C CA . ASN A 1 113 ? 8.182 2.678 -17.238 1.00 95.31 113 ASN A CA 1
ATOM 891 C C . ASN A 1 113 ? 9.162 1.505 -17.429 1.00 95.31 113 ASN A C 1
ATOM 893 O O . ASN A 1 113 ? 9.755 1.397 -18.503 1.00 95.31 113 ASN A O 1
ATOM 897 N N . ARG A 1 114 ? 9.345 0.644 -16.417 1.00 96.06 114 ARG A N 1
ATOM 898 C CA . ARG A 1 114 ? 10.283 -0.496 -16.435 1.00 96.06 114 ARG A CA 1
ATOM 899 C C . ARG A 1 114 ? 9.640 -1.822 -16.845 1.00 96.06 114 ARG A C 1
ATOM 901 O O . ARG A 1 114 ? 10.367 -2.705 -17.286 1.00 96.06 114 ARG A O 1
ATOM 908 N N . VAL A 1 115 ? 8.322 -1.948 -16.717 1.00 95.31 115 VAL A N 1
ATOM 909 C CA . VAL A 1 115 ? 7.565 -3.156 -17.088 1.00 95.31 115 VAL A CA 1
ATOM 910 C C . VAL A 1 115 ? 7.124 -3.152 -18.553 1.00 95.31 115 VAL A C 1
ATOM 912 O O . VAL A 1 115 ? 7.172 -2.116 -19.236 1.00 95.31 115 VAL A O 1
ATOM 915 N N . ALA A 1 116 ? 6.691 -4.319 -19.040 1.00 95.12 116 ALA A N 1
ATOM 916 C CA . ALA A 1 116 ? 6.154 -4.472 -20.391 1.00 95.12 116 ALA A CA 1
ATOM 917 C C . ALA A 1 116 ? 4.952 -3.539 -20.632 1.00 95.12 116 ALA A C 1
ATOM 919 O O . ALA A 1 116 ? 4.197 -3.228 -19.710 1.00 95.12 116 ALA A O 1
ATOM 920 N N . ALA A 1 117 ? 4.777 -3.070 -21.873 1.00 93.94 117 ALA A N 1
ATOM 921 C CA . ALA A 1 117 ? 3.781 -2.050 -22.213 1.00 93.94 117 ALA A CA 1
ATOM 922 C C . ALA A 1 117 ? 2.348 -2.491 -21.867 1.00 93.94 117 ALA A C 1
ATOM 924 O O . ALA A 1 117 ? 1.573 -1.692 -21.352 1.00 93.94 117 ALA A O 1
ATOM 925 N N . GLU A 1 118 ? 2.034 -3.764 -22.096 1.00 92.19 118 GLU A N 1
ATOM 926 C CA . GLU A 1 118 ? 0.756 -4.401 -21.771 1.00 92.19 118 GLU A CA 1
ATOM 927 C C . GLU A 1 118 ? 0.471 -4.503 -20.264 1.00 92.19 118 GLU A C 1
ATOM 929 O O . GLU A 1 118 ? -0.686 -4.622 -19.873 1.00 92.19 118 GLU A O 1
ATOM 934 N N . ASN A 1 119 ? 1.505 -4.413 -19.424 1.00 89.81 119 ASN A N 1
ATOM 935 C CA . ASN A 1 119 ? 1.401 -4.552 -17.971 1.00 89.81 119 ASN A CA 1
ATOM 936 C C . ASN A 1 119 ? 1.381 -3.199 -17.245 1.00 89.81 119 ASN A C 1
ATOM 938 O O . ASN A 1 119 ? 1.152 -3.150 -16.038 1.00 89.81 119 ASN A O 1
ATOM 942 N N . ARG A 1 120 ? 1.619 -2.084 -17.952 1.00 89.06 120 ARG A N 1
ATOM 943 C CA . ARG A 1 120 ? 1.792 -0.753 -17.341 1.00 89.06 120 ARG A CA 1
ATOM 944 C C . ARG A 1 120 ? 0.575 -0.233 -16.616 1.00 89.06 120 ARG A C 1
ATOM 946 O O . ARG A 1 120 ? 0.757 0.587 -15.724 1.00 89.06 120 ARG A O 1
ATOM 953 N N . ASP A 1 121 ? -0.607 -0.687 -17.008 1.00 84.06 121 ASP A N 1
ATOM 954 C CA . ASP A 1 121 ? -1.891 -0.259 -16.456 1.00 84.06 121 ASP A CA 1
ATOM 955 C C . ASP A 1 121 ? -2.479 -1.301 -15.492 1.00 84.06 121 ASP A C 1
ATOM 957 O O . ASP A 1 121 ? -3.617 -1.161 -15.054 1.00 84.06 121 ASP A O 1
ATOM 961 N N . LEU A 1 122 ? -1.719 -2.348 -15.145 1.00 83.12 122 LEU A N 1
ATOM 962 C CA . LEU A 1 122 ? -2.145 -3.307 -14.131 1.00 83.12 122 LEU A CA 1
ATOM 963 C C . LEU A 1 122 ? -2.108 -2.682 -12.723 1.00 83.12 122 LEU A C 1
ATOM 965 O O . LEU A 1 122 ? -1.286 -1.785 -12.465 1.00 83.12 122 LEU A O 1
ATOM 969 N N . PRO A 1 123 ? -2.953 -3.180 -11.801 1.00 81.88 123 PRO A N 1
ATOM 970 C CA . PRO A 1 123 ? -2.848 -2.889 -10.379 1.00 81.88 123 PRO A CA 1
ATOM 971 C C . PRO A 1 123 ? -1.477 -3.245 -9.813 1.00 81.88 123 PRO A C 1
ATOM 973 O O . PRO A 1 123 ? -0.819 -4.178 -10.280 1.00 81.88 123 PRO A O 1
ATOM 976 N N . ILE A 1 124 ? -1.066 -2.508 -8.782 1.00 84.62 124 ILE A N 1
ATOM 977 C CA . ILE A 1 124 ? 0.250 -2.656 -8.160 1.00 84.62 124 ILE A CA 1
ATOM 978 C C . ILE A 1 124 ? 0.081 -3.008 -6.682 1.00 84.62 124 ILE A C 1
ATOM 980 O O . ILE A 1 124 ? -0.571 -2.258 -5.954 1.00 84.62 124 ILE A O 1
ATOM 984 N N . CYS A 1 125 ? 0.710 -4.108 -6.263 1.00 86.44 125 CYS A N 1
ATOM 985 C CA . CYS A 1 125 ? 1.037 -4.377 -4.862 1.00 86.44 125 CYS A CA 1
ATOM 986 C C . CYS A 1 125 ? 2.445 -3.863 -4.566 1.00 86.44 125 CYS A C 1
ATOM 988 O O . CYS A 1 125 ? 3.350 -4.042 -5.392 1.00 86.44 125 CYS A O 1
ATOM 990 N N . VAL A 1 126 ? 2.642 -3.251 -3.400 1.00 87.06 126 VAL A N 1
ATOM 991 C CA . VAL A 1 126 ? 3.903 -2.587 -3.064 1.00 87.06 126 VAL A CA 1
ATOM 992 C C . VAL A 1 126 ? 4.491 -3.175 -1.792 1.00 87.06 126 VAL A C 1
ATOM 994 O O . VAL A 1 126 ? 3.861 -3.221 -0.737 1.00 87.06 126 VAL A O 1
ATOM 997 N N . SER A 1 127 ? 5.751 -3.573 -1.884 1.00 89.31 127 SER A N 1
ATOM 998 C CA . SER A 1 127 ? 6.562 -3.892 -0.721 1.00 89.31 127 SER A CA 1
ATOM 999 C C . SER A 1 127 ? 7.902 -3.180 -0.784 1.00 89.31 127 SER A C 1
ATOM 1001 O O . SER A 1 127 ? 8.272 -2.574 -1.792 1.00 89.31 127 SER A O 1
ATOM 1003 N N . MET A 1 128 ? 8.630 -3.237 0.316 1.00 87.94 128 MET A N 1
ATOM 1004 C CA . MET A 1 128 ? 9.974 -2.724 0.427 1.00 87.94 128 MET A CA 1
ATOM 1005 C C . MET A 1 128 ? 10.864 -3.791 1.038 1.00 87.94 128 MET A C 1
ATOM 1007 O O . MET A 1 128 ? 10.473 -4.498 1.963 1.00 87.94 128 MET A O 1
ATOM 1011 N N . ALA A 1 129 ? 12.072 -3.924 0.507 1.00 88.50 129 ALA A N 1
ATOM 1012 C CA . ALA A 1 129 ? 13.042 -4.875 1.019 1.00 88.50 129 ALA A CA 1
ATOM 1013 C C . ALA A 1 129 ? 14.432 -4.259 1.055 1.00 88.50 129 ALA A C 1
ATOM 1015 O O . ALA A 1 129 ? 14.775 -3.382 0.260 1.00 88.50 129 ALA A O 1
ATOM 1016 N N . ARG A 1 130 ? 15.263 -4.757 1.968 1.00 85.56 130 ARG A N 1
ATOM 1017 C CA . ARG A 1 130 ? 16.673 -4.393 2.006 1.00 85.56 130 ARG A CA 1
ATOM 1018 C C . ARG A 1 130 ? 17.380 -4.977 0.786 1.00 85.56 130 ARG A C 1
ATOM 1020 O O . ARG A 1 130 ? 17.226 -6.154 0.459 1.00 85.56 130 ARG A O 1
ATOM 1027 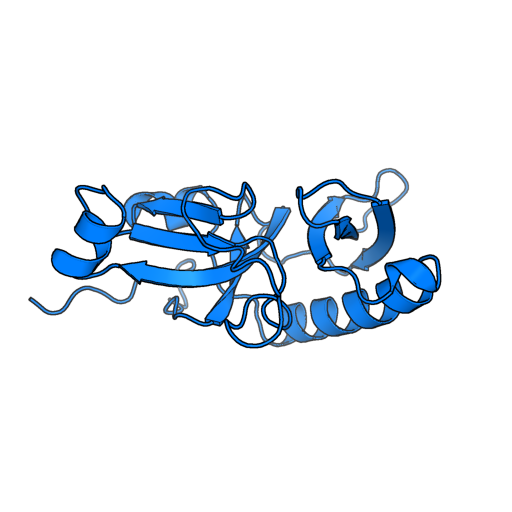N N . ASN A 1 131 ? 18.179 -4.155 0.123 1.00 81.62 131 ASN A N 1
ATOM 1028 C CA . ASN A 1 131 ? 18.944 -4.568 -1.038 1.00 81.62 131 ASN A CA 1
ATOM 1029 C C . ASN A 1 131 ? 20.030 -5.572 -0.610 1.00 81.62 131 ASN A C 1
ATOM 1031 O O . ASN A 1 131 ? 20.871 -5.273 0.231 1.00 81.62 131 ASN A O 1
ATOM 1035 N N . ASN A 1 132 ? 20.065 -6.760 -1.216 1.00 70.06 132 ASN A N 1
ATOM 1036 C CA . ASN A 1 132 ? 21.045 -7.802 -0.866 1.00 70.06 132 ASN A CA 1
ATOM 1037 C C . ASN A 1 132 ? 22.484 -7.506 -1.339 1.00 70.06 132 ASN A C 1
ATOM 1039 O O . ASN A 1 132 ? 23.410 -8.247 -1.015 1.00 70.06 132 ASN A O 1
ATOM 1043 N N . THR A 1 133 ? 22.679 -6.460 -2.141 1.00 70.69 133 THR A N 1
ATOM 1044 C CA . THR A 1 133 ? 23.959 -6.100 -2.775 1.00 70.69 133 THR A CA 1
ATOM 1045 C C . THR A 1 133 ? 24.534 -4.767 -2.283 1.00 70.69 133 THR A C 1
ATOM 1047 O O . THR A 1 133 ? 25.635 -4.392 -2.685 1.00 70.69 133 THR A O 1
ATOM 1050 N N . GLY A 1 134 ? 23.841 -4.071 -1.375 1.00 64.38 134 GLY A N 1
ATOM 1051 C CA . GLY A 1 134 ? 24.279 -2.805 -0.783 1.00 64.38 134 GLY A CA 1
ATOM 1052 C C . GLY A 1 134 ? 23.577 -2.507 0.545 1.00 64.38 134 GLY A C 1
ATOM 1053 O O . GLY A 1 134 ? 22.696 -3.237 0.970 1.00 64.38 134 GLY A O 1
ATOM 1054 N N . ASN A 1 135 ? 23.939 -1.409 1.209 1.00 69.38 135 ASN A N 1
ATOM 1055 C CA . ASN A 1 135 ? 23.271 -0.967 2.446 1.00 69.38 135 ASN A CA 1
ATOM 1056 C C . ASN A 1 135 ? 22.015 -0.111 2.172 1.00 69.38 135 ASN A C 1
ATOM 1058 O O . ASN A 1 135 ? 21.761 0.841 2.900 1.00 69.38 135 ASN A O 1
ATOM 1062 N N . GLY A 1 136 ? 21.281 -0.397 1.095 1.00 84.00 136 GLY A N 1
ATOM 1063 C CA . GLY A 1 136 ? 20.114 0.383 0.668 1.00 84.00 136 GLY A CA 1
ATOM 1064 C C . GLY A 1 136 ? 18.805 -0.387 0.797 1.00 84.00 136 GLY A C 1
ATOM 1065 O O . GLY A 1 136 ? 18.805 -1.582 1.096 1.00 84.00 136 GLY A O 1
ATOM 1066 N N . TRP A 1 137 ? 17.704 0.299 0.519 1.00 89.06 137 TRP A N 1
ATOM 1067 C CA . TRP A 1 137 ? 16.363 -0.270 0.429 1.00 89.06 137 TRP A CA 1
ATOM 1068 C C . TRP A 1 137 ? 15.873 -0.202 -1.015 1.00 89.06 137 TRP A C 1
ATOM 1070 O O . TRP A 1 137 ? 16.330 0.638 -1.788 1.00 89.06 137 TRP A O 1
ATOM 1080 N N . ASP A 1 138 ? 14.953 -1.084 -1.380 1.00 91.50 138 ASP A N 1
ATOM 1081 C CA . ASP A 1 138 ? 14.308 -1.096 -2.685 1.00 91.50 138 ASP A CA 1
ATOM 1082 C C . ASP A 1 138 ? 12.790 -1.188 -2.517 1.00 91.50 138 ASP A C 1
ATOM 1084 O O . ASP A 1 138 ? 12.288 -2.059 -1.804 1.00 91.50 138 ASP A O 1
ATOM 1088 N N . TRP A 1 139 ? 12.066 -0.339 -3.241 1.00 91.69 139 TRP A N 1
ATOM 1089 C CA . TRP A 1 139 ? 10.656 -0.531 -3.543 1.00 91.69 139 TRP A CA 1
ATOM 1090 C C . TRP A 1 139 ? 10.505 -1.677 -4.535 1.00 91.69 139 TRP A C 1
ATOM 1092 O O . TRP A 1 139 ? 11.102 -1.667 -5.617 1.00 91.69 139 TRP A O 1
ATOM 1102 N N . ILE A 1 140 ? 9.666 -2.642 -4.190 1.00 92.56 140 ILE A N 1
ATOM 1103 C CA . ILE A 1 140 ? 9.289 -3.762 -5.039 1.00 92.56 140 ILE A CA 1
ATOM 1104 C C . ILE A 1 140 ? 7.830 -3.561 -5.444 1.00 92.56 140 ILE A C 1
ATOM 1106 O O . ILE A 1 140 ? 6.921 -3.550 -4.618 1.00 92.56 140 ILE A O 1
ATOM 1110 N N . LEU A 1 141 ? 7.621 -3.379 -6.744 1.00 92.19 141 LEU A N 1
ATOM 1111 C CA . LEU A 1 141 ? 6.326 -3.087 -7.344 1.00 92.19 141 LEU A CA 1
ATOM 1112 C C . LEU A 1 141 ? 5.879 -4.309 -8.137 1.00 92.19 141 LEU A C 1
ATOM 1114 O O . LEU A 1 141 ? 6.456 -4.605 -9.186 1.00 92.19 141 LEU A O 1
ATOM 1118 N N . HIS A 1 142 ? 4.868 -5.014 -7.643 1.00 91.12 142 HIS A N 1
ATOM 1119 C CA . HIS A 1 142 ? 4.305 -6.189 -8.300 1.00 91.12 142 HIS A CA 1
ATOM 1120 C C . HIS A 1 142 ? 3.061 -5.802 -9.090 1.00 91.12 142 HIS A C 1
ATOM 1122 O O . HIS A 1 142 ? 2.073 -5.366 -8.508 1.00 91.12 142 HIS A O 1
ATOM 1128 N N . PHE A 1 143 ? 3.103 -5.988 -10.407 1.00 89.88 143 PHE A N 1
ATOM 1129 C CA . PHE A 1 143 ? 1.980 -5.727 -11.301 1.00 89.88 143 PHE A CA 1
ATOM 1130 C C . PHE A 1 143 ? 1.136 -6.988 -11.401 1.00 89.88 143 PHE A C 1
ATOM 1132 O O . PHE A 1 143 ? 1.605 -8.006 -11.916 1.00 89.88 143 PHE A O 1
ATOM 1139 N N . VAL A 1 144 ? -0.079 -6.939 -10.865 1.00 84.75 144 VAL A N 1
ATOM 1140 C CA . VAL A 1 144 ? -0.907 -8.128 -10.650 1.00 84.75 144 VAL A CA 1
ATOM 1141 C C . VAL A 1 144 ? -2.127 -8.145 -11.559 1.00 84.75 144 VAL A C 1
ATOM 1143 O O . VAL A 1 144 ? -2.654 -7.107 -11.947 1.00 84.75 144 VAL A O 1
ATOM 1146 N N . ASN A 1 145 ? -2.586 -9.341 -11.913 1.00 79.94 145 ASN A N 1
ATOM 1147 C CA . ASN A 1 145 ? -3.843 -9.517 -12.627 1.00 79.94 145 ASN A CA 1
ATOM 1148 C C . ASN A 1 145 ? -5.050 -9.550 -11.670 1.00 79.94 145 ASN A C 1
ATOM 1150 O O . AS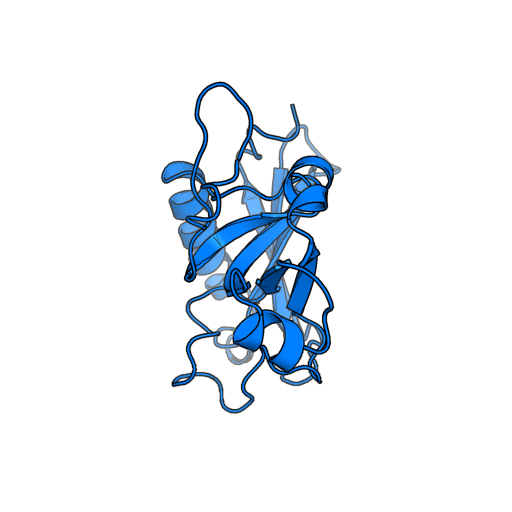N A 1 145 ? -4.937 -9.352 -10.461 1.00 79.94 145 ASN A O 1
ATOM 1154 N N . ALA A 1 146 ? -6.207 -9.872 -12.246 1.00 71.88 146 ALA A N 1
ATOM 1155 C CA . ALA A 1 146 ? -7.481 -10.042 -11.557 1.00 71.88 146 ALA A CA 1
ATOM 1156 C C . ALA A 1 146 ? -7.465 -10.991 -10.353 1.00 71.88 146 ALA A C 1
ATOM 1158 O O . ALA A 1 146 ? -8.186 -10.794 -9.381 1.00 71.88 146 ALA A O 1
ATOM 1159 N N . ASP A 1 147 ? -6.644 -12.030 -10.449 1.00 72.94 147 ASP A N 1
ATOM 1160 C CA . ASP A 1 147 ? -6.544 -13.108 -9.474 1.00 72.94 147 ASP A CA 1
ATOM 1161 C C . ASP A 1 147 ? -5.399 -12.849 -8.478 1.00 72.94 147 ASP A C 1
ATOM 1163 O O . ASP A 1 147 ? -4.932 -13.770 -7.810 1.00 72.94 147 ASP A O 1
ATOM 1167 N N . CYS A 1 148 ? -4.903 -11.605 -8.412 1.00 73.44 148 CYS A N 1
ATOM 1168 C CA . CYS A 1 148 ? -3.725 -11.197 -7.644 1.00 73.44 148 CYS A CA 1
ATOM 1169 C C . CYS A 1 148 ? -2.440 -11.964 -8.021 1.00 73.44 148 CYS A C 1
ATOM 1171 O O . CYS A 1 148 ? -1.514 -12.071 -7.217 1.00 73.44 148 CYS A O 1
ATOM 1173 N N . VAL A 1 149 ? -2.352 -12.485 -9.248 1.00 81.94 149 VAL A N 1
ATOM 1174 C CA . VAL A 1 149 ? -1.139 -13.131 -9.762 1.00 81.94 149 VAL A CA 1
ATOM 1175 C C . VAL A 1 149 ? -0.209 -12.068 -10.326 1.00 81.94 149 VAL A C 1
ATOM 1177 O O . VAL A 1 149 ? -0.587 -11.331 -11.237 1.00 81.94 149 VAL A O 1
ATOM 1180 N N . THR A 1 150 ? 1.023 -12.020 -9.824 1.00 87.88 150 THR A N 1
ATOM 1181 C CA . THR A 1 150 ? 2.083 -11.158 -10.358 1.00 87.88 150 THR A CA 1
ATOM 1182 C C . THR A 1 150 ? 2.417 -11.546 -11.796 1.00 87.88 150 THR A C 1
ATOM 1184 O O . THR A 1 150 ? 2.887 -12.654 -12.054 1.00 87.88 150 THR A O 1
ATOM 1187 N N . LEU A 1 151 ? 2.191 -10.621 -12.726 1.00 89.88 151 LEU A N 1
ATOM 1188 C CA . LEU A 1 151 ? 2.524 -10.766 -14.144 1.00 89.88 151 LEU A CA 1
ATOM 1189 C C . LEU A 1 151 ? 3.850 -10.097 -14.504 1.00 89.88 151 LEU A C 1
ATOM 1191 O O . LEU A 1 151 ? 4.529 -10.540 -15.426 1.00 89.88 151 LEU A O 1
ATOM 1195 N N . ASP A 1 152 ? 4.222 -9.045 -13.777 1.00 95.06 152 ASP A N 1
ATOM 1196 C CA . ASP A 1 152 ? 5.484 -8.330 -13.959 1.00 95.06 152 ASP A CA 1
ATOM 1197 C C . ASP A 1 152 ? 5.939 -7.710 -12.636 1.00 95.06 152 ASP A C 1
ATOM 1199 O O . ASP A 1 152 ? 5.175 -7.620 -11.668 1.00 95.06 152 ASP A O 1
ATOM 1203 N N . SER A 1 153 ? 7.197 -7.293 -12.551 1.00 95.06 153 SER A N 1
ATOM 1204 C CA . SER A 1 153 ? 7.708 -6.603 -11.370 1.00 95.06 153 SER A CA 1
ATOM 1205 C C . SER A 1 153 ? 8.779 -5.587 -11.719 1.00 95.06 153 SER A C 1
ATOM 1207 O O . SER A 1 153 ? 9.631 -5.816 -12.574 1.00 95.06 153 SER A O 1
ATOM 1209 N N . ALA A 1 154 ? 8.775 -4.476 -10.992 1.00 95.25 154 ALA A N 1
ATOM 1210 C CA . ALA A 1 154 ? 9.836 -3.488 -11.048 1.00 95.25 154 ALA A CA 1
ATOM 1211 C C . ALA A 1 154 ? 10.444 -3.292 -9.661 1.00 95.25 154 ALA A C 1
ATOM 1213 O O . ALA A 1 154 ? 9.732 -3.171 -8.669 1.00 95.25 154 ALA A O 1
ATOM 1214 N N . VAL A 1 155 ? 11.771 -3.221 -9.618 1.00 94.19 155 VAL A N 1
ATOM 1215 C CA . VAL A 1 155 ? 12.531 -2.862 -8.419 1.00 94.19 155 VAL A CA 1
ATOM 1216 C C . VAL A 1 155 ? 13.037 -1.440 -8.605 1.00 94.19 155 VAL A C 1
ATOM 1218 O O . VAL A 1 155 ? 13.630 -1.142 -9.647 1.00 94.19 155 VAL A O 1
ATOM 1221 N N . VAL A 1 156 ? 12.786 -0.553 -7.645 1.00 93.69 156 VAL A N 1
ATOM 1222 C CA . VAL A 1 156 ? 13.201 0.855 -7.679 1.00 93.69 156 VAL A CA 1
ATOM 1223 C C . VAL A 1 156 ? 13.921 1.196 -6.373 1.00 93.69 156 VAL A C 1
ATOM 1225 O O . VAL A 1 156 ? 13.338 0.979 -5.319 1.00 93.69 156 VAL A O 1
ATOM 1228 N N . PRO A 1 157 ? 15.149 1.747 -6.415 1.00 92.12 157 PRO A N 1
ATOM 1229 C CA . PRO A 1 157 ? 15.865 2.120 -5.198 1.00 92.12 157 PRO A CA 1
ATOM 1230 C C . PRO A 1 157 ? 15.063 3.073 -4.312 1.00 92.12 157 PRO A C 1
ATOM 1232 O O . PRO A 1 157 ? 14.436 4.005 -4.821 1.00 92.12 157 PRO A O 1
ATOM 1235 N N . ALA A 1 158 ? 15.135 2.841 -3.006 1.00 88.81 158 ALA A N 1
ATOM 1236 C CA . ALA A 1 158 ? 14.446 3.579 -1.960 1.00 88.81 158 ALA A CA 1
ATOM 1237 C C . ALA A 1 158 ? 15.440 4.150 -0.940 1.00 88.81 158 ALA A C 1
ATOM 1239 O O . ALA A 1 158 ? 16.556 3.642 -0.775 1.00 88.81 158 ALA A O 1
ATOM 1240 N N . LYS A 1 159 ? 15.023 5.190 -0.218 1.00 81.12 159 LYS A N 1
ATOM 1241 C CA . LYS A 1 159 ? 15.758 5.676 0.959 1.00 81.12 159 LYS A CA 1
ATOM 1242 C C . LYS A 1 159 ? 15.638 4.709 2.142 1.00 81.12 159 LYS A C 1
ATOM 1244 O O . LYS A 1 159 ? 16.600 4.575 2.893 1.00 81.12 159 LYS A O 1
ATOM 1249 N N . GLY A 1 160 ? 14.521 3.986 2.226 1.00 69.88 160 GLY A N 1
ATOM 1250 C CA . GLY A 1 160 ? 14.147 3.154 3.371 1.00 69.88 160 GLY A CA 1
ATOM 1251 C C . GLY A 1 160 ? 13.161 3.871 4.289 1.00 69.88 160 GLY A C 1
ATOM 1252 O O . GLY A 1 160 ? 13.072 5.097 4.216 1.00 69.88 160 GLY A O 1
ATOM 1253 N N . PRO A 1 161 ? 12.410 3.135 5.122 1.00 66.31 161 PRO A N 1
ATOM 1254 C CA . PRO A 1 161 ? 11.501 3.739 6.081 1.00 66.31 161 PRO A CA 1
ATOM 1255 C C . PRO A 1 161 ? 12.265 4.127 7.348 1.00 66.31 161 PRO A C 1
ATOM 1257 O O . PRO A 1 161 ? 13.173 3.413 7.778 1.00 66.31 161 PRO A O 1
ATOM 1260 N N . ASP A 1 162 ? 11.809 5.180 8.017 1.00 61.03 162 ASP A N 1
ATOM 1261 C CA . ASP A 1 162 ? 12.309 5.546 9.351 1.00 61.03 162 ASP A CA 1
ATOM 1262 C C . ASP A 1 162 ? 11.913 4.503 10.429 1.00 61.03 162 ASP A C 1
ATOM 1264 O O . ASP A 1 162 ? 12.386 4.544 11.562 1.00 61.03 162 ASP A O 1
ATOM 1268 N N . VAL A 1 163 ? 11.028 3.558 10.085 1.00 53.84 163 VAL A N 1
ATOM 1269 C CA . VAL A 1 163 ? 10.415 2.560 10.985 1.00 53.84 163 VAL A CA 1
ATOM 1270 C C . VAL A 1 163 ? 11.301 1.336 11.235 1.00 53.84 163 VAL A C 1
ATOM 1272 O O . VAL A 1 163 ? 11.107 0.635 12.230 1.00 53.84 163 VAL A O 1
ATOM 1275 N N . LEU A 1 164 ? 12.244 1.060 10.326 1.00 51.91 164 LEU A N 1
ATOM 1276 C CA . LEU A 1 164 ? 13.074 -0.155 10.317 1.00 51.91 164 LEU A CA 1
ATOM 1277 C C . LEU A 1 164 ? 14.487 0.043 10.900 1.00 51.91 164 LEU A C 1
ATOM 1279 O O . LEU A 1 164 ? 15.284 -0.900 10.857 1.00 51.91 164 LEU A O 1
ATOM 1283 N N . ASP A 1 165 ? 14.778 1.230 11.442 1.00 47.22 165 ASP A N 1
ATOM 1284 C CA . ASP A 1 165 ? 16.041 1.586 12.112 1.00 47.22 165 ASP A CA 1
ATOM 1285 C C . ASP A 1 165 ? 15.974 1.482 13.651 1.00 47.22 165 ASP A C 1
ATOM 1287 O O . ASP A 1 165 ? 14.935 1.839 14.260 1.00 47.22 165 ASP A O 1
#